Protein AF-A0A183Q4L7-F1 (afdb_monomer_lite)

Secondary structure (DSSP, 8-state):
--PPPHHHHHHHHHHHHTT----HHHHHHHHHHTS-HHHHHHHTT--S--THHHHHHHHHHHHHHHHHHHHHHHHHHHHHHHHHHHHHHHHHHHHHHHHHHHT--------------------PPPP-

Organism: NCBI:txid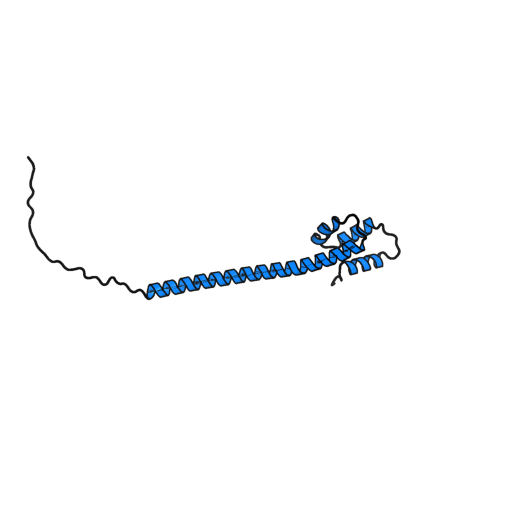31246

Sequence (128 aa):
MQHGSATDMLQRMKEVVGQRTFDDSLFKQLFLSKLPQQVQAVLVSFHNNTLDEPAASADRILETTKSTTEFFSVKEKLQTTQHDITELCHTLTRYLNVRNNRKRPHTSRGSTSRRRSVSRPRETDNPD

Foldseek 3Di:
DPPDALLSVLVVLCVVCDPDDDDQVVSLVVSLVPAPPVLSVVLVVVPPDRSNVSRVSSRVVVVVVVVVVVVVVVVVVVVVVVVVVVVVVVVVVVVVVVVVVVVDPDPPPDDPPPDDDDDDDDDDDDDD

Radius of gyration: 41.47 Å; chains: 1; bounding box: 87×67×97 Å

pLDDT: mean 76.92, std 14.55, range [46.47, 96.75]

Structure (mmCIF, N/CA/C/O backbone):
data_AF-A0A183Q4L7-F1
#
_entry.id   AF-A0A183Q4L7-F1
#
loop_
_atom_site.group_PDB
_atom_site.id
_atom_site.type_symbol
_atom_site.label_atom_id
_atom_site.label_alt_id
_atom_site.label_comp_id
_atom_site.label_asym_id
_atom_site.label_entity_id
_atom_site.label_seq_id
_atom_site.pdbx_PDB_ins_code
_atom_site.Cartn_x
_atom_site.Cartn_y
_atom_site.Cartn_z
_atom_site.occupancy
_atom_site.B_iso_or_equiv
_atom_site.auth_seq_id
_atom_site.auth_comp_id
_atom_site.auth_asym_id
_atom_site.auth_atom_id
_atom_site.pdbx_PDB_model_num
ATOM 1 N N . MET A 1 1 ? -4.363 -15.358 -7.484 1.00 46.47 1 MET A N 1
ATOM 2 C CA . MET A 1 1 ? -3.012 -14.974 -7.939 1.00 46.47 1 MET A CA 1
ATOM 3 C C . MET A 1 1 ? -2.437 -14.010 -6.915 1.00 46.47 1 MET A C 1
ATOM 5 O O . MET A 1 1 ? -2.821 -12.850 -6.911 1.00 46.47 1 MET A O 1
ATOM 9 N N . GLN A 1 2 ? -1.622 -14.502 -5.977 1.00 51.22 2 GLN A N 1
ATOM 10 C CA . GLN A 1 2 ? -0.819 -13.620 -5.127 1.00 51.22 2 GLN A CA 1
ATOM 11 C C . GLN A 1 2 ? 0.187 -12.950 -6.053 1.00 51.22 2 GLN A C 1
ATOM 13 O O . GLN A 1 2 ? 1.081 -13.603 -6.590 1.00 51.22 2 GLN A O 1
ATOM 18 N N . HIS A 1 3 ? -0.001 -11.667 -6.328 1.00 55.06 3 HIS A N 1
ATOM 19 C CA . HIS A 1 3 ? 1.105 -10.906 -6.867 1.00 55.06 3 HIS A CA 1
ATOM 20 C C . HIS A 1 3 ? 2.159 -10.872 -5.755 1.00 55.06 3 HIS A C 1
ATOM 22 O O . HIS A 1 3 ? 1.866 -10.408 -4.653 1.00 55.06 3 HIS A O 1
ATOM 28 N N . GLY A 1 4 ? 3.349 -11.420 -6.039 1.00 76.19 4 GLY A N 1
ATOM 29 C CA . GLY A 1 4 ? 4.577 -11.045 -5.334 1.00 76.19 4 GLY A CA 1
ATOM 30 C C . GLY A 1 4 ? 4.709 -9.520 -5.285 1.00 76.19 4 GLY A C 1
ATOM 31 O O . GLY A 1 4 ? 3.924 -8.813 -5.929 1.00 76.19 4 GLY A O 1
ATOM 32 N N . SER A 1 5 ? 5.634 -9.011 -4.482 1.00 88.19 5 SER A N 1
ATOM 33 C CA . SER A 1 5 ? 5.693 -7.585 -4.158 1.00 88.19 5 SER A CA 1
ATOM 34 C C . SER A 1 5 ? 5.817 -6.704 -5.423 1.00 88.19 5 SER A C 1
ATOM 36 O O . SER A 1 5 ? 6.010 -7.179 -6.545 1.00 88.19 5 SER A O 1
ATOM 38 N N . ALA A 1 6 ? 5.645 -5.396 -5.290 1.00 89.94 6 ALA A N 1
ATOM 39 C CA . ALA A 1 6 ? 5.779 -4.454 -6.391 1.00 89.94 6 ALA A CA 1
ATOM 40 C C . ALA A 1 6 ? 7.138 -4.574 -7.108 1.00 89.94 6 ALA A C 1
ATOM 42 O O . ALA A 1 6 ? 7.184 -4.412 -8.328 1.00 89.94 6 ALA A O 1
ATOM 43 N N . THR A 1 7 ? 8.216 -4.938 -6.406 1.00 91.06 7 THR A N 1
ATOM 44 C CA . THR A 1 7 ? 9.504 -5.277 -7.037 1.00 91.06 7 THR A CA 1
ATOM 45 C C . THR A 1 7 ? 9.444 -6.569 -7.862 1.00 91.06 7 THR A C 1
ATOM 47 O O . THR A 1 7 ? 9.910 -6.573 -9.001 1.00 91.06 7 THR A O 1
ATOM 50 N N . ASP A 1 8 ? 8.774 -7.626 -7.393 1.00 90.69 8 ASP A N 1
ATOM 51 C CA . ASP A 1 8 ? 8.550 -8.849 -8.190 1.00 90.69 8 ASP A CA 1
ATOM 52 C C . ASP A 1 8 ? 7.676 -8.590 -9.426 1.00 90.69 8 ASP A C 1
ATOM 54 O O . ASP A 1 8 ? 7.833 -9.214 -10.481 1.00 90.69 8 ASP A O 1
ATOM 58 N N . MET A 1 9 ? 6.691 -7.698 -9.301 1.00 90.38 9 MET A N 1
ATOM 59 C CA . MET A 1 9 ? 5.866 -7.265 -10.427 1.00 90.38 9 MET A CA 1
ATOM 60 C C . MET A 1 9 ? 6.716 -6.511 -11.448 1.00 90.38 9 MET A C 1
ATOM 62 O O . MET A 1 9 ? 6.643 -6.820 -12.637 1.00 90.38 9 MET A O 1
ATOM 66 N N . LEU A 1 10 ? 7.536 -5.565 -10.987 1.00 89.62 10 LEU A N 1
ATOM 67 C CA . LEU A 1 10 ? 8.452 -4.813 -11.831 1.00 89.62 10 LEU A CA 1
ATOM 68 C C . LEU A 1 10 ? 9.400 -5.749 -12.593 1.00 89.62 10 LEU A C 1
ATOM 70 O O . LEU A 1 10 ? 9.550 -5.617 -13.807 1.00 89.62 10 LEU A O 1
ATOM 74 N N . GLN A 1 11 ? 9.987 -6.724 -11.900 1.00 89.25 11 GLN A N 1
ATOM 75 C CA . GLN A 1 11 ? 10.898 -7.695 -12.497 1.00 89.25 11 GLN A CA 1
ATOM 76 C C . GLN A 1 11 ? 10.217 -8.502 -13.609 1.00 89.25 11 GLN A C 1
ATOM 78 O O . GLN A 1 11 ? 10.725 -8.574 -14.726 1.00 89.25 11 GLN A O 1
ATOM 83 N N . ARG A 1 12 ? 9.007 -9.013 -13.359 1.00 88.56 12 ARG A N 1
ATOM 84 C CA . ARG A 1 12 ? 8.229 -9.732 -14.380 1.00 88.56 12 ARG A CA 1
ATOM 85 C C . ARG A 1 12 ? 7.834 -8.848 -15.557 1.00 88.56 12 ARG A C 1
ATOM 87 O O . ARG A 1 12 ? 7.812 -9.309 -16.694 1.00 88.56 12 ARG A O 1
ATOM 94 N N . MET A 1 13 ? 7.532 -7.573 -15.317 1.00 87.88 13 MET A N 1
ATOM 95 C CA . MET A 1 13 ? 7.260 -6.626 -16.401 1.00 87.88 13 MET A CA 1
ATOM 96 C C . MET A 1 13 ? 8.499 -6.417 -17.282 1.00 87.88 13 MET A C 1
ATOM 98 O O . MET A 1 13 ? 8.355 -6.375 -18.503 1.00 87.88 13 MET A O 1
ATOM 102 N N . LYS A 1 14 ? 9.702 -6.353 -16.690 1.00 87.12 14 LYS A N 1
ATOM 103 C CA . LYS A 1 14 ? 10.972 -6.285 -17.435 1.00 87.12 14 LYS A CA 1
ATOM 104 C C . LYS A 1 14 ? 11.206 -7.563 -18.253 1.00 87.12 14 LYS A C 1
ATOM 106 O O . LYS A 1 14 ? 11.587 -7.478 -19.415 1.00 87.12 14 LYS A O 1
ATOM 111 N N . GLU A 1 15 ? 10.907 -8.736 -17.697 1.00 88.19 15 GLU A N 1
ATOM 112 C CA . GLU A 1 15 ? 11.026 -10.025 -18.399 1.00 88.19 15 GLU A CA 1
ATOM 113 C C . GLU A 1 15 ? 10.082 -10.142 -19.605 1.00 88.19 15 GLU A C 1
ATOM 115 O O . GLU A 1 15 ? 10.500 -10.589 -20.671 1.00 88.19 15 GLU A O 1
ATOM 120 N N . VAL A 1 16 ? 8.825 -9.705 -19.464 1.00 86.06 16 VAL A N 1
ATOM 121 C CA . VAL A 1 16 ? 7.825 -9.729 -20.552 1.00 86.06 16 VAL A CA 1
ATOM 122 C C . VAL A 1 16 ? 8.215 -8.792 -21.693 1.00 86.06 16 VAL A C 1
ATOM 124 O O . VAL A 1 16 ? 8.004 -9.100 -22.865 1.00 86.06 16 VAL A O 1
ATOM 127 N N . VAL A 1 17 ? 8.781 -7.639 -21.348 1.00 83.56 17 VAL A N 1
ATOM 128 C CA . VAL A 1 17 ? 9.313 -6.674 -22.312 1.00 83.56 17 VAL A CA 1
ATOM 129 C C . VAL A 1 17 ? 10.581 -7.204 -23.004 1.00 83.56 17 VAL A C 1
ATOM 131 O O . VAL A 1 17 ? 10.793 -6.946 -24.195 1.00 83.56 17 VAL A O 1
ATOM 134 N N . GLY A 1 18 ? 11.391 -7.992 -22.295 1.00 77.00 18 GLY A N 1
ATOM 135 C CA . GLY A 1 18 ? 12.639 -8.564 -22.794 1.00 77.00 18 GLY A CA 1
ATOM 136 C C . GLY A 1 18 ? 13.709 -7.497 -23.056 1.00 77.00 18 GLY A C 1
ATOM 137 O O . GLY A 1 18 ? 13.737 -6.454 -22.415 1.00 77.00 18 GLY A O 1
ATOM 138 N N . GLN A 1 19 ? 14.591 -7.735 -24.035 1.00 68.38 19 GLN A N 1
ATOM 139 C CA . GLN A 1 19 ? 15.638 -6.778 -24.447 1.00 68.38 19 GLN A CA 1
ATOM 140 C C . GLN A 1 19 ? 15.113 -5.588 -25.274 1.00 68.38 19 GLN A C 1
ATOM 142 O O . GLN A 1 19 ? 15.905 -4.801 -25.793 1.00 68.38 19 GLN A O 1
ATOM 147 N N . ARG A 1 20 ? 13.793 -5.451 -25.460 1.00 75.25 20 ARG A N 1
ATOM 148 C CA . ARG A 1 20 ? 13.243 -4.312 -26.200 1.00 75.25 20 ARG A CA 1
ATOM 149 C C . ARG A 1 20 ? 13.482 -3.048 -25.386 1.00 75.25 20 ARG A C 1
ATOM 151 O O . ARG A 1 20 ? 13.040 -2.954 -24.246 1.00 75.25 20 ARG A O 1
ATOM 158 N N . THR A 1 21 ? 14.152 -2.073 -25.989 1.00 68.31 21 THR A N 1
ATOM 159 C CA . THR A 1 21 ? 14.331 -0.741 -25.413 1.00 68.31 21 THR A CA 1
ATOM 160 C C . THR A 1 21 ? 12.972 -0.044 -25.370 1.00 68.31 21 THR A C 1
ATOM 162 O O . THR A 1 21 ? 12.544 0.563 -26.353 1.00 68.31 21 THR A O 1
ATOM 165 N N . PHE A 1 22 ? 12.250 -0.191 -24.263 1.00 73.56 22 PHE A N 1
ATOM 166 C CA . PHE A 1 22 ? 11.125 0.684 -23.960 1.00 73.56 22 PHE A CA 1
ATOM 167 C C . PHE A 1 22 ? 11.661 1.994 -23.407 1.00 73.56 22 PHE A C 1
ATOM 169 O O . PHE A 1 22 ? 12.673 2.014 -22.714 1.00 73.56 22 PHE A O 1
ATOM 176 N N . ASP A 1 23 ? 10.964 3.079 -23.719 1.00 84.19 23 ASP A N 1
ATOM 177 C CA . ASP A 1 23 ? 11.212 4.346 -23.055 1.00 84.19 23 ASP A CA 1
ATOM 178 C C . ASP A 1 23 ? 10.914 4.207 -21.553 1.00 84.19 23 ASP A C 1
ATOM 180 O O . ASP A 1 23 ? 9.834 3.745 -21.163 1.00 84.19 23 ASP A O 1
ATOM 184 N N . ASP A 1 24 ? 11.872 4.601 -20.714 1.00 81.06 24 ASP A N 1
ATOM 185 C CA . ASP A 1 24 ? 11.786 4.471 -19.257 1.00 81.06 24 ASP A CA 1
ATOM 186 C C . ASP A 1 24 ? 10.569 5.214 -18.699 1.00 81.06 24 ASP A C 1
ATOM 188 O O . ASP A 1 24 ? 9.944 4.761 -17.737 1.00 81.06 24 ASP A O 1
ATOM 192 N N . SER A 1 25 ? 10.180 6.332 -19.325 1.00 84.25 25 SER A N 1
ATOM 193 C CA . SER A 1 25 ? 9.018 7.114 -18.901 1.00 84.25 25 SER A CA 1
ATOM 194 C C . SER A 1 25 ? 7.705 6.362 -19.148 1.00 84.25 25 SER A C 1
ATOM 196 O O . SER A 1 25 ? 6.857 6.271 -18.253 1.00 84.25 25 SER A O 1
ATOM 198 N N . LEU A 1 26 ? 7.571 5.720 -20.315 1.00 85.31 26 LEU A N 1
ATOM 199 C CA . LEU A 1 26 ? 6.431 4.864 -20.642 1.00 85.31 26 LEU A CA 1
ATOM 200 C C . LEU A 1 26 ? 6.385 3.628 -19.747 1.00 85.31 26 LEU A C 1
ATOM 202 O O . LEU A 1 26 ? 5.313 3.254 -19.268 1.00 85.31 26 LEU A O 1
ATOM 206 N N . PHE A 1 27 ? 7.535 3.006 -19.488 1.00 86.81 27 PHE A N 1
ATOM 207 C CA . PHE A 1 27 ? 7.608 1.829 -18.629 1.00 86.81 27 PHE A CA 1
ATOM 208 C C . PHE A 1 27 ? 7.261 2.174 -17.174 1.00 86.81 27 PHE A C 1
ATOM 210 O O . PHE A 1 27 ? 6.496 1.450 -16.532 1.00 86.81 27 PHE A O 1
ATOM 217 N N . LYS A 1 28 ? 7.711 3.334 -16.678 1.00 86.25 28 LYS A N 1
ATOM 218 C CA . LYS A 1 28 ? 7.340 3.871 -15.360 1.00 86.25 28 LYS A CA 1
ATOM 219 C C . LYS A 1 28 ? 5.841 4.135 -15.280 1.00 86.25 28 LYS A C 1
ATOM 221 O O . LYS A 1 28 ? 5.202 3.726 -14.313 1.00 86.25 28 LYS A O 1
ATOM 226 N N . GLN A 1 29 ? 5.255 4.754 -16.303 1.00 87.75 29 GLN A N 1
ATOM 227 C CA . GLN A 1 29 ? 3.812 4.988 -16.359 1.00 87.75 29 GLN A CA 1
ATOM 228 C C . GLN A 1 29 ? 3.021 3.672 -16.365 1.00 87.75 29 GLN A C 1
ATOM 230 O O . GLN A 1 29 ? 2.031 3.539 -15.643 1.00 87.75 29 GLN A O 1
ATOM 235 N N . LEU A 1 30 ? 3.473 2.680 -17.138 1.00 88.69 30 LEU A N 1
ATOM 236 C CA . LEU A 1 30 ? 2.859 1.357 -17.190 1.00 88.69 30 LEU A CA 1
ATOM 237 C C . LEU A 1 30 ? 2.914 0.676 -15.817 1.00 88.69 30 LEU A C 1
ATOM 239 O O . LEU A 1 30 ? 1.894 0.173 -15.355 1.00 88.69 30 LEU A O 1
ATOM 243 N N . PHE A 1 31 ? 4.067 0.698 -15.148 1.00 89.94 31 PHE A N 1
ATOM 244 C CA . PHE A 1 31 ? 4.232 0.148 -13.803 1.00 89.94 31 PHE A CA 1
ATOM 245 C C . PHE A 1 31 ? 3.285 0.813 -12.798 1.00 89.94 31 PHE A C 1
ATOM 247 O O . PHE A 1 31 ? 2.513 0.128 -12.127 1.00 89.94 31 PHE A O 1
ATOM 254 N N . LEU A 1 32 ? 3.255 2.149 -12.765 1.00 89.75 32 LEU A N 1
ATOM 255 C CA . LEU A 1 32 ? 2.371 2.911 -11.881 1.00 89.75 32 LEU A CA 1
ATOM 256 C C . LEU A 1 32 ? 0.885 2.613 -12.133 1.00 89.75 32 LEU A C 1
ATOM 258 O O . LEU A 1 32 ? 0.112 2.561 -11.181 1.00 89.75 32 LEU A O 1
ATOM 262 N N . SER A 1 33 ? 0.489 2.353 -13.385 1.00 90.00 33 SER A N 1
ATOM 263 C CA . SER A 1 33 ? -0.893 1.987 -13.738 1.00 90.00 33 SER A CA 1
ATOM 264 C C . SER A 1 33 ? -1.343 0.620 -13.204 1.00 90.00 33 SER A C 1
ATOM 266 O O . SER A 1 33 ? -2.540 0.338 -13.171 1.00 90.00 33 SER A O 1
ATOM 268 N N . LYS A 1 34 ? -0.404 -0.254 -12.813 1.00 89.81 34 LYS A N 1
ATOM 269 C CA . LYS A 1 34 ? -0.699 -1.579 -12.242 1.00 89.81 34 LYS A CA 1
ATOM 270 C C . LYS A 1 34 ? -0.797 -1.568 -10.717 1.00 89.81 34 LYS A C 1
ATOM 272 O O . LYS A 1 34 ? -1.181 -2.582 -10.137 1.00 89.81 34 LYS A O 1
ATOM 277 N N . LEU A 1 35 ? -0.469 -0.448 -10.074 1.00 90.19 35 LEU A N 1
ATOM 278 C CA . LEU A 1 35 ? -0.532 -0.299 -8.625 1.00 90.19 35 LEU A CA 1
ATOM 279 C C . LEU A 1 35 ? -1.898 0.241 -8.170 1.00 90.19 35 LEU A C 1
ATOM 281 O O . LEU A 1 35 ? -2.581 0.929 -8.930 1.00 90.19 35 LEU A O 1
ATOM 285 N N . PRO A 1 36 ? -2.307 -0.021 -6.914 1.00 90.00 36 PRO A N 1
ATOM 286 C CA . PRO A 1 36 ? -3.497 0.598 -6.339 1.00 90.00 36 PRO A CA 1
ATOM 287 C C . PRO A 1 36 ? -3.407 2.130 -6.345 1.00 90.00 36 PRO A C 1
ATOM 289 O O . PRO A 1 36 ? -2.345 2.696 -6.082 1.00 90.00 36 PRO A O 1
ATOM 292 N N . GLN A 1 37 ? -4.545 2.799 -6.547 1.00 88.62 37 GLN A N 1
ATOM 293 C CA . GLN A 1 37 ? -4.629 4.256 -6.721 1.00 88.62 37 GLN A CA 1
ATOM 294 C C . GLN A 1 37 ? -3.962 5.054 -5.587 1.00 88.62 37 GLN A C 1
ATOM 296 O O . GLN A 1 37 ? -3.281 6.045 -5.835 1.00 88.62 37 GLN A O 1
ATOM 301 N N . GLN A 1 38 ? -4.104 4.594 -4.342 1.00 87.12 38 GLN A N 1
ATOM 302 C CA . GLN A 1 38 ? -3.478 5.215 -3.170 1.00 87.12 38 GLN A CA 1
ATOM 303 C C . GLN A 1 38 ? -1.942 5.162 -3.201 1.00 87.12 38 GLN A C 1
ATOM 305 O O . GLN A 1 38 ? -1.283 6.116 -2.804 1.00 87.12 38 GLN A O 1
ATOM 310 N N . VAL A 1 39 ? -1.367 4.072 -3.716 1.00 90.44 39 VAL A N 1
ATOM 311 C CA . VAL A 1 39 ? 0.085 3.919 -3.871 1.00 90.44 39 VAL A CA 1
ATOM 312 C C . VAL A 1 39 ? 0.560 4.759 -5.051 1.00 90.44 39 VAL A C 1
ATOM 314 O O . VAL A 1 39 ? 1.537 5.492 -4.936 1.00 90.44 39 VAL A O 1
ATOM 317 N N . GLN A 1 40 ? -0.177 4.721 -6.164 1.00 91.06 40 GLN A N 1
ATOM 318 C CA . GLN A 1 40 ? 0.111 5.522 -7.350 1.00 91.06 40 GLN A CA 1
ATOM 319 C C . GLN A 1 40 ? 0.172 7.021 -7.027 1.00 91.06 40 GLN A C 1
ATOM 321 O O . GLN A 1 40 ? 1.134 7.679 -7.408 1.00 91.06 40 GLN A O 1
ATOM 326 N N . ALA A 1 41 ? -0.809 7.553 -6.291 1.00 88.44 41 ALA A N 1
ATOM 327 C CA . ALA A 1 41 ? -0.868 8.971 -5.937 1.00 88.44 41 ALA A CA 1
ATOM 328 C C . ALA A 1 41 ? 0.379 9.445 -5.172 1.00 88.44 41 ALA A C 1
ATOM 330 O O . ALA A 1 41 ? 0.890 10.532 -5.434 1.00 88.44 41 ALA A O 1
ATOM 331 N N . VAL A 1 42 ? 0.900 8.611 -4.269 1.00 89.25 42 VAL A N 1
ATOM 332 C CA . VAL A 1 42 ? 2.137 8.902 -3.533 1.00 89.25 42 VAL A CA 1
ATOM 333 C C . VAL A 1 42 ? 3.346 8.804 -4.463 1.00 89.25 42 VAL A C 1
ATOM 335 O O . VAL A 1 42 ? 4.197 9.691 -4.468 1.00 89.25 42 VAL A O 1
ATOM 338 N N . LEU A 1 43 ? 3.412 7.763 -5.297 1.00 89.44 43 LEU A N 1
ATOM 339 C CA . LEU A 1 43 ? 4.571 7.501 -6.153 1.00 89.44 43 LEU A CA 1
ATOM 340 C C . LEU A 1 43 ? 4.722 8.466 -7.337 1.00 89.44 43 LEU A C 1
ATOM 342 O O . LEU A 1 43 ? 5.840 8.692 -7.791 1.00 89.44 43 LEU A O 1
ATOM 346 N N . VAL A 1 44 ? 3.637 9.078 -7.820 1.00 86.56 44 VAL A N 1
ATOM 347 C CA . VAL A 1 44 ? 3.672 10.084 -8.904 1.00 86.56 44 VAL A CA 1
ATOM 348 C C . VAL A 1 44 ? 4.512 11.314 -8.525 1.00 86.56 44 VAL A C 1
ATOM 350 O O . VAL A 1 44 ? 5.080 11.964 -9.401 1.00 86.56 44 VAL A O 1
ATOM 353 N N . SER A 1 45 ? 4.660 11.607 -7.229 1.00 83.94 45 SER A N 1
ATOM 354 C CA . SER A 1 45 ? 5.499 12.713 -6.744 1.00 83.94 45 SER A CA 1
ATOM 355 C C . SER A 1 45 ? 7.009 12.479 -6.919 1.00 83.94 45 SER A C 1
ATOM 357 O O . SER A 1 45 ? 7.787 13.434 -6.920 1.00 83.94 45 SER A O 1
ATOM 359 N N . PHE A 1 46 ? 7.442 11.235 -7.135 1.00 79.00 46 PHE A N 1
ATOM 360 C CA . PHE A 1 46 ? 8.853 10.881 -7.281 1.00 79.00 46 PHE A CA 1
ATOM 361 C C . PHE A 1 46 ? 9.330 11.101 -8.725 1.00 79.00 46 PHE A C 1
ATOM 363 O O . PHE A 1 46 ? 9.363 10.185 -9.556 1.00 79.00 46 PHE A O 1
ATOM 370 N N . HIS A 1 47 ? 9.684 12.349 -9.039 1.00 67.25 47 HIS A N 1
ATOM 371 C CA . HIS A 1 47 ? 10.032 12.786 -10.396 1.00 67.25 47 HIS A CA 1
ATOM 372 C C . HIS A 1 47 ? 11.422 12.320 -10.876 1.00 67.25 47 HIS A C 1
ATOM 374 O O . HIS A 1 47 ? 11.572 12.029 -12.058 1.00 67.25 47 HIS A O 1
ATOM 380 N N . ASN A 1 48 ? 12.406 12.159 -9.981 1.00 74.88 48 ASN A N 1
ATOM 381 C CA . ASN A 1 48 ? 13.8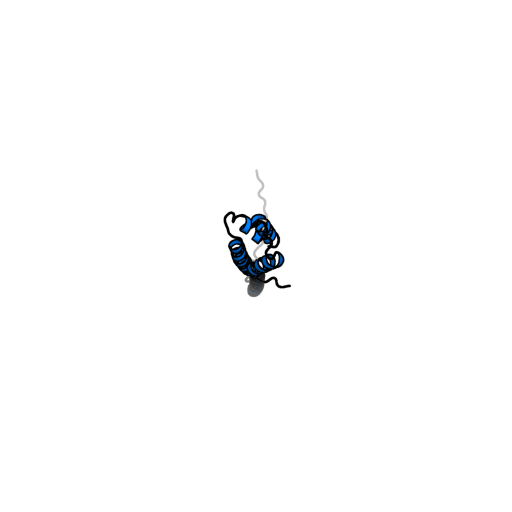25 11.968 -10.346 1.00 74.88 48 ASN A CA 1
ATOM 382 C C . ASN A 1 48 ? 14.364 10.547 -10.121 1.00 74.88 48 ASN A C 1
ATOM 384 O O . ASN A 1 48 ? 15.570 10.317 -10.156 1.00 74.88 48 ASN A O 1
ATOM 388 N N . ASN A 1 49 ? 13.472 9.601 -9.860 1.00 73.62 49 ASN A N 1
ATOM 389 C CA . ASN A 1 49 ? 13.860 8.304 -9.333 1.00 73.62 49 ASN A CA 1
ATOM 390 C C . ASN A 1 49 ? 13.967 7.263 -10.446 1.00 73.62 49 ASN A C 1
ATOM 392 O O . ASN A 1 49 ? 13.089 7.202 -11.320 1.00 73.62 49 ASN A O 1
ATOM 396 N N . THR A 1 50 ? 14.998 6.417 -10.371 1.00 80.69 50 THR A N 1
ATOM 397 C CA . THR A 1 50 ? 15.120 5.214 -11.206 1.00 80.69 50 THR A CA 1
ATOM 398 C C . THR A 1 50 ? 13.971 4.263 -10.896 1.00 80.69 50 THR A C 1
ATOM 400 O O . THR A 1 50 ? 13.446 4.267 -9.790 1.00 80.69 50 THR A O 1
ATOM 403 N N . LEU A 1 51 ? 13.550 3.445 -11.860 1.00 82.25 51 LEU A N 1
ATOM 404 C CA . LEU A 1 51 ? 12.323 2.641 -11.759 1.00 82.25 51 LEU A CA 1
ATOM 405 C C . LEU A 1 51 ? 12.274 1.669 -10.565 1.00 82.25 51 LEU A C 1
ATOM 407 O O . LEU A 1 51 ? 11.190 1.322 -10.098 1.00 82.25 51 LEU A O 1
ATOM 411 N N . ASP A 1 52 ? 13.437 1.270 -10.057 1.00 85.88 52 ASP A N 1
ATOM 412 C CA . ASP A 1 52 ? 13.566 0.355 -8.924 1.00 85.88 52 ASP A CA 1
ATOM 413 C C . ASP A 1 52 ? 13.207 1.028 -7.584 1.00 85.88 52 ASP A C 1
ATOM 415 O O . ASP A 1 52 ? 12.674 0.383 -6.679 1.00 85.88 52 ASP A O 1
ATOM 419 N N . GLU A 1 53 ? 13.411 2.342 -7.455 1.00 87.44 53 GLU A N 1
ATOM 420 C CA . GLU A 1 53 ? 13.136 3.081 -6.219 1.00 87.44 53 GLU A CA 1
ATOM 421 C C . GLU A 1 53 ? 11.623 3.281 -5.958 1.00 87.44 53 GLU A C 1
ATOM 423 O O . GLU A 1 53 ? 11.178 3.015 -4.834 1.00 87.44 53 GLU A O 1
ATOM 428 N N . PRO A 1 54 ? 10.777 3.655 -6.946 1.00 86.06 54 PRO A N 1
ATOM 429 C CA . PRO A 1 54 ? 9.325 3.612 -6.812 1.00 86.06 54 PRO A CA 1
ATOM 430 C C . PRO A 1 54 ? 8.789 2.212 -6.515 1.00 86.06 54 PRO A C 1
ATOM 432 O O . PRO A 1 54 ? 7.800 2.105 -5.798 1.00 86.06 54 PRO A O 1
ATOM 435 N N . ALA A 1 55 ? 9.418 1.143 -7.016 1.00 89.69 55 ALA A N 1
ATOM 436 C CA . ALA A 1 55 ? 8.985 -0.223 -6.726 1.00 89.69 55 ALA A CA 1
ATOM 437 C C . ALA A 1 55 ? 9.276 -0.630 -5.276 1.00 89.69 55 ALA A C 1
ATOM 439 O O . ALA A 1 55 ? 8.377 -1.110 -4.587 1.00 89.69 55 ALA A O 1
ATOM 440 N N . ALA A 1 56 ? 10.477 -0.343 -4.768 1.00 91.06 56 ALA A N 1
ATOM 441 C CA . ALA A 1 56 ? 10.788 -0.539 -3.352 1.00 91.06 56 ALA A CA 1
ATOM 442 C C . ALA A 1 56 ? 9.895 0.333 -2.446 1.00 91.06 56 ALA A C 1
ATOM 444 O O . ALA A 1 56 ? 9.433 -0.103 -1.392 1.00 91.06 56 ALA A O 1
ATOM 445 N N . SER A 1 57 ? 9.598 1.563 -2.869 1.00 89.06 57 SER A N 1
ATOM 446 C CA . SER A 1 57 ? 8.695 2.462 -2.141 1.00 89.06 57 SER A CA 1
ATOM 447 C C . SER A 1 57 ? 7.250 1.958 -2.149 1.00 89.06 57 SER A C 1
ATOM 449 O O . SER A 1 57 ? 6.580 2.018 -1.118 1.00 89.06 57 SER A O 1
ATOM 451 N N . ALA A 1 58 ? 6.780 1.407 -3.272 1.00 90.94 58 ALA A N 1
ATOM 452 C CA . ALA A 1 58 ? 5.474 0.765 -3.374 1.00 90.94 58 ALA A CA 1
ATOM 453 C C . ALA A 1 58 ? 5.337 -0.373 -2.358 1.00 90.94 58 ALA A C 1
ATOM 455 O O . ALA A 1 58 ? 4.314 -0.454 -1.684 1.00 90.94 58 ALA A O 1
ATOM 456 N N . ASP A 1 59 ? 6.374 -1.199 -2.199 1.00 91.88 59 ASP A N 1
ATOM 457 C CA . ASP A 1 59 ? 6.387 -2.296 -1.227 1.00 91.88 59 ASP A CA 1
ATOM 458 C C . ASP A 1 59 ? 6.220 -1.803 0.206 1.00 91.88 59 ASP A C 1
ATOM 460 O O . ASP A 1 59 ? 5.343 -2.282 0.927 1.00 91.88 59 ASP A O 1
ATOM 464 N N . ARG A 1 60 ? 6.978 -0.772 0.590 1.00 89.94 60 ARG A N 1
ATOM 465 C CA . ARG A 1 60 ? 6.893 -0.168 1.929 1.00 89.94 60 ARG A CA 1
ATOM 466 C C . ARG A 1 60 ? 5.525 0.465 2.190 1.00 89.94 60 ARG A C 1
ATOM 468 O O . ARG A 1 60 ? 4.980 0.342 3.288 1.00 89.94 60 ARG A O 1
ATOM 475 N N . ILE A 1 61 ? 4.938 1.127 1.191 1.00 89.75 61 ILE A N 1
ATOM 476 C CA . ILE A 1 61 ? 3.591 1.708 1.305 1.00 89.75 61 ILE A CA 1
ATOM 477 C C . ILE A 1 61 ? 2.548 0.595 1.431 1.00 89.75 61 ILE A C 1
ATOM 479 O O . ILE A 1 61 ? 1.689 0.654 2.310 1.00 89.75 61 ILE A O 1
ATOM 483 N N . LEU A 1 62 ? 2.624 -0.437 0.589 1.00 87.50 62 LEU A N 1
ATOM 484 C CA . LEU A 1 62 ? 1.702 -1.570 0.623 1.00 87.50 62 LEU A CA 1
ATOM 485 C C . LEU A 1 62 ? 1.768 -2.301 1.965 1.00 87.50 62 LEU A C 1
ATOM 487 O O . LEU A 1 62 ? 0.724 -2.623 2.527 1.00 87.50 62 LEU A O 1
ATOM 491 N N . GLU A 1 63 ? 2.959 -2.500 2.520 1.00 86.31 63 GLU A N 1
ATOM 492 C CA . GLU A 1 63 ? 3.150 -3.037 3.869 1.00 86.31 63 GLU A CA 1
ATOM 493 C C . GLU A 1 63 ? 2.493 -2.147 4.936 1.00 86.31 63 GLU A C 1
ATOM 495 O O . GLU A 1 63 ? 1.696 -2.627 5.740 1.00 86.31 63 GLU A O 1
ATOM 500 N N . THR A 1 64 ? 2.713 -0.831 4.876 1.00 80.75 64 THR A N 1
ATOM 501 C CA . THR A 1 64 ? 2.121 0.131 5.823 1.00 80.75 64 THR A CA 1
ATOM 502 C C . THR A 1 64 ? 0.587 0.146 5.749 1.00 80.75 64 THR A C 1
ATOM 504 O O . THR A 1 64 ? -0.099 0.210 6.774 1.00 80.75 64 THR A O 1
ATOM 507 N N . THR A 1 65 ? 0.014 0.057 4.544 1.00 75.06 65 THR A N 1
ATOM 508 C CA . THR A 1 65 ? -1.448 0.045 4.347 1.00 75.06 65 THR A CA 1
ATOM 509 C C . THR A 1 65 ? -2.113 -1.243 4.833 1.00 75.06 65 THR A C 1
ATOM 511 O O . THR A 1 65 ? -3.243 -1.181 5.326 1.00 75.06 65 THR A O 1
ATOM 514 N N . LYS A 1 66 ? -1.422 -2.391 4.771 1.00 72.44 66 LYS A N 1
ATOM 515 C CA . LYS A 1 66 ? -1.907 -3.647 5.369 1.00 72.44 66 LYS A CA 1
ATOM 516 C C . LYS A 1 66 ? -2.081 -3.477 6.878 1.00 72.44 66 LYS A C 1
ATOM 518 O O . LYS A 1 66 ? -3.191 -3.643 7.378 1.00 72.44 66 LYS A O 1
ATOM 523 N N . SER A 1 67 ? -1.042 -3.000 7.561 1.00 63.66 67 SER A N 1
ATOM 524 C CA . SER A 1 67 ? -1.077 -2.739 9.006 1.00 63.66 67 SER A CA 1
ATOM 525 C C . SER A 1 67 ? -2.111 -1.679 9.388 1.00 63.66 67 SER A C 1
ATOM 527 O O . SER A 1 67 ? -2.758 -1.774 10.425 1.00 63.66 67 SER A O 1
ATOM 529 N N . THR A 1 68 ? -2.310 -0.673 8.537 1.00 62.62 68 THR A N 1
ATOM 530 C CA . THR A 1 68 ? -3.308 0.378 8.768 1.00 62.62 68 THR A CA 1
ATOM 531 C C . THR A 1 68 ? -4.736 -0.167 8.671 1.00 62.62 68 THR A C 1
ATOM 533 O O . THR A 1 68 ? -5.576 0.172 9.499 1.00 62.62 68 THR A O 1
ATOM 536 N N . THR A 1 69 ? -5.018 -1.048 7.709 1.00 62.16 69 THR A N 1
ATOM 537 C CA . THR A 1 69 ? -6.337 -1.691 7.566 1.00 62.16 69 THR A CA 1
ATOM 538 C C . THR A 1 69 ? -6.648 -2.584 8.768 1.00 62.16 69 THR A C 1
ATOM 540 O O . THR A 1 69 ? -7.742 -2.512 9.329 1.00 62.16 69 THR A O 1
ATOM 543 N N . GLU A 1 70 ? -5.668 -3.366 9.221 1.00 61.44 70 GLU A N 1
ATOM 544 C CA . GLU A 1 70 ? -5.788 -4.157 10.450 1.00 61.44 70 GLU A CA 1
ATOM 545 C C . GLU A 1 70 ? -5.995 -3.260 11.676 1.00 61.44 70 GLU A C 1
ATOM 547 O O . GLU A 1 70 ? -6.875 -3.518 12.494 1.00 61.44 70 GLU A O 1
ATOM 552 N N . PHE A 1 71 ? -5.264 -2.149 11.772 1.00 55.34 71 PHE A N 1
ATOM 553 C CA . PHE A 1 71 ? -5.423 -1.169 12.843 1.00 55.34 71 PHE A CA 1
ATOM 554 C C . PHE A 1 71 ? -6.820 -0.524 12.860 1.00 55.34 71 PHE A C 1
ATOM 556 O O . PHE A 1 71 ? -7.417 -0.383 13.929 1.00 55.34 71 PHE A O 1
ATOM 563 N N . PHE A 1 72 ? -7.380 -0.168 11.699 1.00 59.75 72 PHE A N 1
ATOM 564 C CA . PHE A 1 72 ? -8.748 0.352 11.602 1.00 59.75 72 PHE A CA 1
ATOM 565 C C . PHE A 1 72 ? -9.790 -0.691 12.021 1.00 59.75 72 PHE A C 1
ATOM 567 O O . PHE A 1 72 ? -10.709 -0.353 12.766 1.00 59.75 72 PHE A O 1
ATOM 574 N N . SER A 1 73 ? -9.605 -1.955 11.635 1.00 63.06 73 SER A N 1
ATOM 575 C CA . SER A 1 73 ? -10.476 -3.054 12.066 1.00 63.06 73 SER A CA 1
ATOM 576 C C . SER A 1 73 ? -10.406 -3.288 13.583 1.00 63.06 73 SER A C 1
ATOM 578 O O . SER A 1 73 ? -11.432 -3.444 14.248 1.00 63.06 73 SER A O 1
ATOM 580 N N . VAL A 1 74 ? -9.207 -3.224 14.174 1.00 63.75 74 VAL A N 1
ATOM 581 C CA . VAL A 1 74 ? -9.020 -3.306 15.632 1.00 63.75 74 VAL A CA 1
ATOM 582 C C . VAL A 1 74 ? -9.694 -2.129 16.337 1.00 63.75 74 VAL A C 1
ATOM 584 O O . VAL A 1 74 ? -10.368 -2.328 17.348 1.00 63.75 74 VAL A O 1
ATOM 587 N N . LYS A 1 75 ? -9.566 -0.910 15.804 1.00 66.38 75 LYS A N 1
ATOM 588 C CA . LYS A 1 75 ? -10.218 0.283 16.355 1.00 66.38 75 LYS A CA 1
ATOM 589 C C . LYS A 1 75 ? -11.743 0.157 16.342 1.00 66.38 75 LYS A C 1
ATOM 591 O O . LYS A 1 75 ? -12.376 0.489 17.339 1.00 66.38 75 LYS A O 1
ATOM 596 N N . GLU A 1 76 ? -12.328 -0.338 15.256 1.00 66.06 76 GLU A N 1
ATOM 597 C CA . GLU A 1 76 ? -13.775 -0.557 15.142 1.00 66.06 76 GLU A CA 1
ATOM 598 C C . GLU A 1 76 ? -14.274 -1.597 16.159 1.00 66.06 76 GLU A C 1
ATOM 600 O O . GLU A 1 76 ? -15.260 -1.371 16.867 1.00 66.06 76 GLU A O 1
ATOM 605 N N . LYS A 1 77 ? -13.533 -2.699 16.320 1.00 70.19 77 LYS A N 1
ATOM 606 C CA . LYS A 1 77 ? -13.829 -3.725 17.329 1.00 70.19 77 LYS A CA 1
ATOM 607 C C . LYS A 1 77 ? -13.708 -3.193 18.762 1.00 70.19 77 LYS A C 1
ATOM 609 O O . LYS A 1 77 ? -14.499 -3.546 19.637 1.00 70.19 77 LYS A O 1
ATOM 614 N N . LEU A 1 78 ? -12.726 -2.331 19.026 1.00 72.88 78 LEU A N 1
ATOM 615 C CA . LEU A 1 78 ? -12.576 -1.673 20.326 1.00 72.88 78 LEU A CA 1
ATOM 616 C C . LEU A 1 78 ? -13.723 -0.693 20.603 1.00 72.88 78 LEU A C 1
ATOM 618 O O . LEU A 1 78 ? -14.193 -0.634 21.735 1.00 72.88 78 LEU A O 1
ATOM 622 N N . GLN A 1 79 ? -14.212 0.027 19.589 1.00 71.62 79 GLN A N 1
ATOM 623 C CA . GLN A 1 79 ? -15.356 0.936 19.729 1.00 71.62 79 GLN A CA 1
ATOM 624 C C . GLN A 1 79 ? -16.657 0.196 20.058 1.00 71.62 79 GLN A C 1
ATOM 626 O O . GLN A 1 79 ? -17.395 0.635 20.938 1.00 71.62 79 GLN A O 1
ATOM 631 N N . THR A 1 80 ? -16.914 -0.945 19.415 1.00 69.88 80 THR A N 1
ATOM 632 C CA . THR A 1 80 ? -18.061 -1.810 19.753 1.00 69.88 80 THR A CA 1
ATOM 633 C C . THR A 1 80 ? -17.935 -2.370 21.168 1.00 69.88 80 THR A C 1
ATOM 635 O O . THR A 1 80 ? -18.852 -2.225 21.968 1.00 69.88 80 THR A O 1
ATOM 638 N N . THR A 1 81 ? -16.753 -2.871 21.540 1.00 80.00 81 THR A N 1
ATOM 639 C CA . THR A 1 81 ? -16.501 -3.361 22.908 1.00 80.00 81 THR A CA 1
ATOM 640 C C . THR A 1 81 ? -16.687 -2.255 23.959 1.00 80.00 81 THR A C 1
ATOM 642 O O . THR A 1 81 ? -17.227 -2.493 25.037 1.00 80.00 81 THR A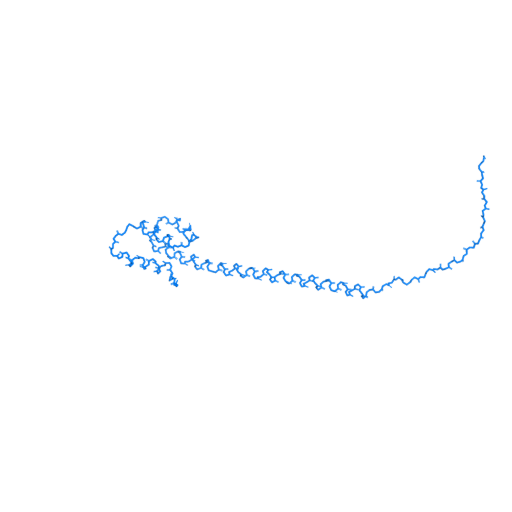 O 1
ATOM 645 N N . GLN A 1 82 ? -16.262 -1.023 23.659 1.00 85.88 82 GLN A N 1
ATOM 646 C CA . GLN A 1 82 ? -16.452 0.128 24.540 1.00 85.88 82 GLN A CA 1
ATOM 647 C C . GLN A 1 82 ? -17.938 0.472 24.708 1.00 85.88 82 GLN A C 1
ATOM 649 O O . GLN A 1 82 ? -18.368 0.726 25.834 1.00 85.88 82 GLN A O 1
ATOM 654 N N . HIS A 1 83 ? -18.717 0.452 23.624 1.00 91.69 83 HIS A N 1
ATOM 655 C CA . HIS A 1 83 ? -20.164 0.655 23.678 1.00 91.69 83 HIS A CA 1
ATOM 656 C C . HIS A 1 83 ? -20.836 -0.389 24.585 1.00 91.69 83 HIS A C 1
ATOM 658 O O . HIS A 1 83 ? -21.553 -0.020 25.518 1.00 91.69 83 HIS A O 1
ATOM 664 N N . ASP A 1 84 ? -20.516 -1.669 24.403 1.00 91.06 84 ASP A N 1
ATOM 665 C CA . ASP A 1 84 ? -21.086 -2.766 25.194 1.00 91.06 84 ASP A CA 1
ATOM 666 C C . ASP A 1 84 ? -20.769 -2.620 26.692 1.00 91.06 84 ASP A C 1
ATOM 668 O O . ASP A 1 84 ? -21.639 -2.787 27.551 1.00 91.06 84 ASP A O 1
ATOM 672 N N . ILE A 1 85 ? -19.531 -2.231 27.027 1.00 93.62 85 ILE A N 1
ATOM 673 C CA . ILE A 1 85 ? -19.126 -1.952 28.413 1.00 93.62 85 ILE A CA 1
ATOM 674 C C . ILE A 1 85 ? -19.930 -0.780 28.987 1.00 93.62 85 ILE A C 1
ATOM 676 O O . ILE A 1 85 ? -20.396 -0.854 30.128 1.00 93.62 85 ILE A O 1
ATOM 680 N N . THR A 1 86 ? -20.112 0.304 28.226 1.00 95.31 86 THR A N 1
ATOM 681 C CA . THR A 1 86 ? -20.899 1.456 28.696 1.00 95.31 86 THR A CA 1
ATOM 682 C C . THR A 1 86 ? -22.363 1.094 28.926 1.00 95.31 86 THR A C 1
ATOM 684 O O . THR A 1 86 ? -22.940 1.488 29.942 1.00 95.31 86 THR A O 1
ATOM 687 N N . GLU A 1 87 ? -22.954 0.281 28.051 1.00 94.88 87 GLU A N 1
ATOM 688 C CA . GLU A 1 87 ? -24.334 -0.179 28.180 1.00 94.88 87 GLU A CA 1
ATOM 689 C C . GLU A 1 87 ? -24.519 -1.081 2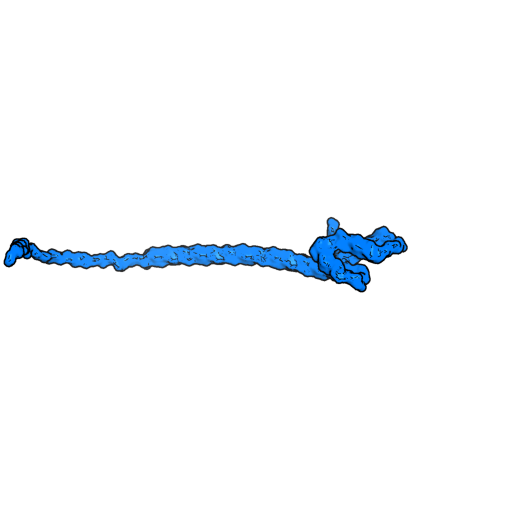9.410 1.00 94.88 87 GLU A C 1
ATOM 691 O O . GLU A 1 87 ? -25.474 -0.920 30.183 1.00 94.88 87 GLU A O 1
ATOM 696 N N . LEU A 1 88 ? -23.561 -1.976 29.660 1.00 96.12 88 LEU A N 1
ATOM 697 C CA . LEU A 1 88 ? -23.553 -2.839 30.838 1.00 96.12 88 LEU A CA 1
ATOM 698 C C . LEU A 1 88 ? -23.432 -2.012 32.125 1.00 96.12 88 LEU A C 1
ATOM 700 O O . LEU A 1 88 ? -24.202 -2.223 33.067 1.00 96.12 88 LEU A O 1
ATOM 704 N N . CYS A 1 89 ? -22.544 -1.015 32.151 1.00 96.00 89 CYS A N 1
ATOM 705 C CA . CYS A 1 89 ? -22.423 -0.069 33.262 1.00 96.00 89 CYS A CA 1
ATOM 706 C C . CYS A 1 89 ? -23.742 0.673 33.523 1.00 96.00 89 CYS A C 1
ATOM 708 O O . CYS A 1 89 ? -24.222 0.685 34.658 1.00 96.00 89 CYS A O 1
ATOM 710 N N . HIS A 1 90 ? -24.385 1.223 32.488 1.00 96.75 90 HIS A N 1
ATOM 711 C CA . HIS A 1 90 ? -25.683 1.891 32.626 1.00 96.75 90 HIS A CA 1
ATOM 712 C C . HIS A 1 90 ? -26.775 0.955 33.155 1.00 96.75 90 HIS A C 1
ATOM 714 O O . HIS A 1 90 ? -27.587 1.352 34.002 1.00 96.75 90 HIS A O 1
ATOM 720 N N . THR A 1 91 ? -26.789 -0.292 32.691 1.00 95.94 91 THR A N 1
ATOM 721 C CA . THR A 1 91 ? -27.743 -1.315 33.131 1.00 95.94 91 THR A CA 1
ATOM 722 C C . THR A 1 91 ? -27.537 -1.671 34.601 1.00 95.94 91 THR A C 1
ATOM 724 O O . THR A 1 91 ? -28.502 -1.689 35.372 1.00 95.94 91 THR A O 1
ATOM 727 N N . LEU A 1 92 ? -26.287 -1.868 35.027 1.00 95.38 92 LEU A N 1
ATOM 728 C CA . LEU A 1 92 ? -25.944 -2.122 36.426 1.00 95.38 92 LEU A CA 1
ATOM 729 C C . LEU A 1 92 ? -26.326 -0.945 37.325 1.00 95.38 92 LEU A C 1
ATOM 731 O O . LEU A 1 92 ? -26.974 -1.154 38.351 1.00 95.38 92 LEU A O 1
ATOM 735 N N . THR A 1 93 ? -26.006 0.292 36.937 1.00 95.50 93 THR A N 1
ATOM 736 C CA . THR A 1 93 ? -26.399 1.490 37.693 1.00 95.50 93 THR A CA 1
ATOM 737 C C . THR A 1 93 ? -27.918 1.568 37.857 1.00 95.50 93 THR A C 1
ATOM 739 O O . THR A 1 93 ? -28.411 1.816 38.960 1.00 95.50 93 THR A O 1
ATOM 742 N N . ARG A 1 94 ? -28.684 1.291 36.794 1.00 93.12 94 ARG A N 1
ATOM 743 C CA . ARG A 1 94 ? -30.154 1.273 36.841 1.00 93.12 94 ARG A CA 1
ATOM 744 C C . ARG A 1 94 ? -30.677 0.195 37.788 1.00 93.12 94 ARG A C 1
ATOM 746 O O . ARG A 1 94 ? -31.527 0.484 38.631 1.00 93.12 94 ARG A O 1
ATOM 753 N N . TYR A 1 95 ? -30.156 -1.025 37.679 1.00 92.94 95 TYR A N 1
ATOM 754 C CA . TYR A 1 95 ? -30.545 -2.144 38.535 1.00 92.94 95 TYR A CA 1
ATOM 755 C C . TYR A 1 95 ? -30.270 -1.852 40.016 1.00 92.94 95 TYR A C 1
ATOM 757 O O . TYR A 1 95 ? -31.143 -2.043 40.869 1.00 92.94 95 TYR A O 1
ATOM 765 N N . LEU A 1 96 ? -29.082 -1.326 40.322 1.00 91.44 96 LEU A N 1
ATOM 766 C CA . LEU A 1 96 ? -28.693 -0.958 41.680 1.00 91.44 96 LEU A CA 1
ATOM 767 C C . LEU A 1 96 ? -29.560 0.178 42.237 1.00 91.44 96 LEU A C 1
ATOM 769 O O . LEU A 1 96 ? -30.010 0.068 43.376 1.00 91.44 96 LEU A O 1
ATOM 773 N N . ASN A 1 97 ? -29.879 1.209 41.446 1.00 88.38 97 ASN A N 1
ATOM 774 C CA . ASN A 1 97 ? -30.775 2.298 41.860 1.00 88.38 97 ASN A CA 1
ATOM 775 C C . ASN A 1 97 ? -32.184 1.797 42.203 1.00 88.38 97 ASN A C 1
ATOM 777 O O . ASN A 1 97 ? -32.734 2.148 43.248 1.00 88.38 97 ASN A O 1
ATOM 781 N N . VAL A 1 98 ? -32.759 0.924 41.368 1.00 87.31 98 VAL A N 1
ATOM 782 C CA . VAL A 1 98 ? -34.070 0.309 41.641 1.00 87.31 98 VAL A CA 1
ATOM 783 C C . VAL A 1 98 ? -34.018 -0.537 42.916 1.00 87.31 98 VAL A C 1
ATOM 785 O O . VAL A 1 98 ? -34.927 -0.466 43.746 1.00 87.31 98 VAL A O 1
ATOM 788 N N . ARG A 1 99 ? -32.944 -1.311 43.118 1.00 81.56 99 ARG A N 1
ATOM 789 C CA . ARG A 1 99 ? -32.753 -2.120 44.330 1.00 81.56 99 ARG A CA 1
ATOM 790 C C . ARG A 1 99 ? -32.583 -1.255 45.584 1.00 81.56 99 ARG A C 1
ATOM 792 O O . ARG A 1 99 ? -33.150 -1.601 46.618 1.00 81.56 99 ARG A O 1
ATOM 799 N N . ASN A 1 100 ? -31.864 -0.135 45.502 1.00 77.50 100 ASN A N 1
ATOM 800 C CA . ASN A 1 100 ? -31.687 0.796 46.620 1.00 77.50 100 ASN A CA 1
ATOM 801 C C . ASN A 1 100 ? -32.989 1.517 46.988 1.00 77.50 100 ASN A C 1
ATOM 803 O O . ASN A 1 100 ? -33.317 1.605 48.169 1.00 77.50 100 ASN A O 1
ATOM 807 N N . ASN A 1 101 ? -33.778 1.949 46.001 1.00 66.50 101 ASN A N 1
ATOM 808 C CA . ASN A 1 101 ? -35.080 2.576 46.250 1.00 66.50 101 ASN A CA 1
ATOM 809 C C . ASN A 1 101 ? -36.073 1.603 46.898 1.00 66.50 101 ASN A C 1
ATOM 811 O O . ASN A 1 101 ? -36.829 1.992 47.782 1.00 66.50 101 ASN A O 1
ATOM 815 N N . ARG A 1 102 ? -36.025 0.314 46.535 1.00 63.56 102 ARG A N 1
ATOM 816 C CA . ARG A 1 102 ? -36.828 -0.738 47.185 1.00 63.56 102 ARG A CA 1
ATOM 817 C C . ARG A 1 102 ? -36.384 -1.035 48.619 1.00 63.56 102 ARG A C 1
ATOM 819 O O . ARG A 1 102 ? -37.217 -1.376 49.450 1.00 63.56 102 ARG A O 1
ATOM 826 N N . LYS A 1 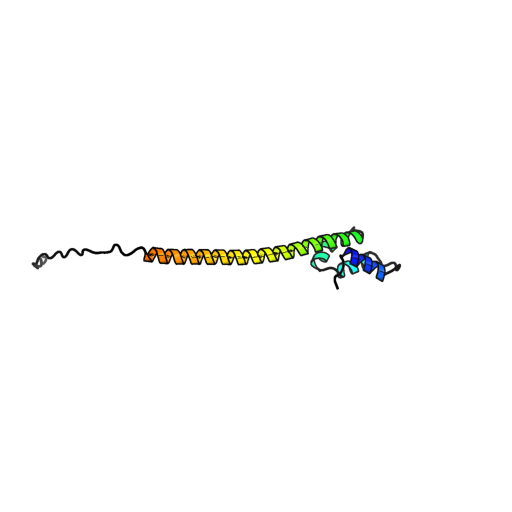103 ? -35.089 -0.895 48.925 1.00 60.06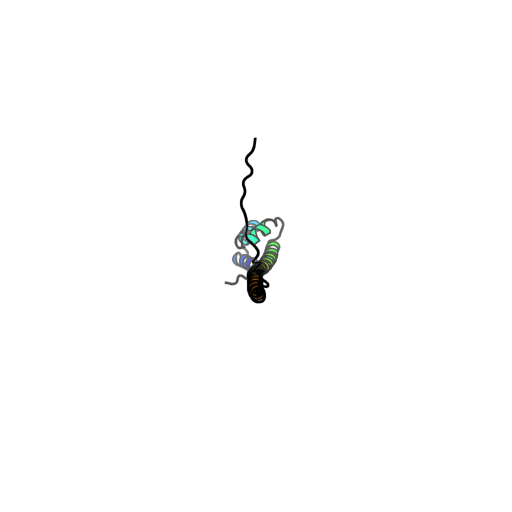 103 LYS A N 1
ATOM 827 C CA . LYS A 1 103 ? -34.548 -1.028 50.289 1.00 60.06 103 LYS A CA 1
ATOM 828 C C . LYS A 1 103 ? -34.746 0.215 51.160 1.00 60.06 103 LYS A C 1
ATOM 830 O O . LYS A 1 103 ? -34.386 0.171 52.333 1.00 60.06 103 LYS A O 1
ATOM 835 N N . ARG A 1 104 ? -35.345 1.288 50.635 1.00 56.12 104 ARG A N 1
ATOM 836 C CA . ARG A 1 104 ? -35.743 2.467 51.409 1.00 56.12 104 ARG A CA 1
ATOM 837 C C . ARG A 1 104 ? -37.265 2.470 51.627 1.00 56.12 104 ARG A C 1
ATOM 839 O O . ARG A 1 104 ? -37.971 3.214 50.952 1.00 56.12 104 ARG A O 1
ATOM 846 N N . PRO A 1 105 ? -37.815 1.651 52.543 1.00 54.34 105 PRO A N 1
ATOM 847 C CA . PRO A 1 105 ? -39.211 1.786 52.917 1.00 54.34 105 PRO A CA 1
ATOM 848 C C . PRO A 1 105 ? -39.404 3.054 53.760 1.00 54.34 105 PRO A C 1
ATOM 850 O O . PRO A 1 105 ? -38.826 3.206 54.833 1.00 54.34 105 PRO A O 1
ATOM 853 N N . HIS A 1 106 ? -40.220 3.960 53.219 1.00 59.06 106 HIS A N 1
ATOM 854 C CA . HIS A 1 106 ? -41.108 4.897 53.912 1.00 59.06 106 HIS A CA 1
ATOM 855 C C . HIS A 1 106 ? -40.863 5.102 55.420 1.00 59.06 106 HIS A C 1
ATOM 857 O O . HIS A 1 106 ? -41.510 4.482 56.264 1.00 59.06 106 HIS A O 1
ATOM 863 N N . THR A 1 107 ? -40.083 6.122 55.779 1.00 53.78 107 THR A N 1
ATOM 864 C CA . THR A 1 107 ? -40.344 6.867 57.019 1.00 53.78 107 THR A CA 1
ATOM 865 C C . THR A 1 107 ? -41.448 7.892 56.750 1.00 53.78 107 THR A C 1
ATOM 867 O O . THR A 1 107 ? -41.223 9.096 56.751 1.00 53.78 107 THR A O 1
ATOM 870 N N . SER A 1 108 ? -42.660 7.411 56.480 1.00 55.59 108 SER A N 1
ATOM 871 C CA . SER A 1 108 ? -43.883 8.203 56.654 1.00 55.59 108 SER A CA 1
ATOM 872 C C . SER A 1 108 ? -44.894 7.365 57.428 1.00 55.59 108 SER A C 1
ATOM 874 O O . SER A 1 108 ? -45.995 7.071 56.967 1.00 55.59 108 SER A O 1
ATOM 876 N N . ARG A 1 109 ? -44.496 6.916 58.619 1.00 50.78 109 ARG A N 1
ATOM 877 C CA . ARG A 1 109 ? -45.441 6.356 59.579 1.00 50.78 109 ARG A CA 1
ATOM 878 C C . ARG A 1 109 ? -45.951 7.519 60.417 1.00 50.78 109 ARG A C 1
ATOM 880 O O . ARG A 1 109 ? -45.287 7.971 61.342 1.00 50.78 109 ARG A O 1
ATOM 887 N N . GLY A 1 110 ? -47.071 8.074 59.966 1.00 53.53 110 GLY A N 1
ATOM 888 C CA . GLY A 1 110 ? -47.690 9.246 60.554 1.00 53.53 110 GLY A CA 1
ATOM 889 C C . GLY A 1 110 ? -48.162 9.031 61.987 1.00 53.53 110 GLY A C 1
ATOM 890 O O . GLY A 1 110 ? -48.542 7.933 62.384 1.00 53.53 110 GLY A O 1
ATOM 891 N N . SER A 1 111 ? -48.222 10.148 62.702 1.00 51.38 111 SER A N 1
ATOM 892 C CA . SER A 1 111 ? -49.145 10.354 63.807 1.00 51.38 111 SER A CA 1
ATOM 893 C C . SER A 1 111 ? -49.848 11.675 63.533 1.00 51.38 111 SER A C 1
ATOM 895 O O . SER A 1 111 ? -49.431 12.733 63.998 1.00 51.38 111 SER A O 1
ATOM 897 N N . THR A 1 112 ? -50.907 11.621 62.726 1.00 58.56 112 THR A N 1
ATOM 898 C CA . THR A 1 112 ? -51.965 12.630 62.733 1.00 58.56 112 THR A CA 1
ATOM 899 C C . THR A 1 112 ? -52.514 12.678 64.155 1.00 58.56 112 THR A C 1
ATOM 901 O O . THR A 1 112 ? -53.346 11.866 64.560 1.00 58.56 112 THR A O 1
ATOM 904 N N . SER A 1 113 ? -51.967 13.597 64.952 1.00 57.78 113 SER A N 1
ATOM 905 C CA . SER A 1 113 ? -52.460 13.904 66.285 1.00 57.78 113 SER A CA 1
ATOM 906 C C . SER A 1 113 ? -53.891 14.393 66.134 1.00 57.78 113 SER A C 1
ATOM 908 O O . SER A 1 113 ? -54.163 15.502 65.678 1.00 57.78 113 SER A O 1
ATOM 910 N N . ARG A 1 114 ? -54.809 13.489 66.461 1.00 60.78 114 ARG A N 1
ATOM 911 C CA . ARG A 1 114 ? -56.245 13.690 66.563 1.00 60.78 114 ARG A CA 1
ATOM 912 C C . ARG A 1 114 ? -56.506 14.705 67.682 1.00 60.78 114 ARG A C 1
ATOM 914 O O . ARG A 1 114 ? -56.944 14.331 68.765 1.00 60.78 114 ARG A O 1
ATOM 921 N N . ARG A 1 115 ? -56.228 15.992 67.448 1.00 54.62 115 ARG A N 1
ATOM 922 C CA . ARG A 1 115 ? -56.664 17.075 68.335 1.00 54.62 115 ARG A CA 1
ATOM 923 C C . ARG A 1 115 ? -58.152 17.315 68.105 1.00 54.62 115 ARG A C 1
ATOM 925 O O . ARG A 1 115 ? -58.564 18.169 67.334 1.00 54.62 115 ARG A O 1
ATOM 932 N N . ARG A 1 116 ? -58.962 16.518 68.807 1.00 56.88 116 ARG A N 1
ATOM 933 C CA . ARG A 1 116 ? -60.281 16.954 69.271 1.00 56.88 116 ARG A CA 1
ATOM 934 C C . ARG A 1 116 ? -60.067 18.141 70.198 1.00 56.88 116 ARG A C 1
ATOM 936 O O . ARG A 1 116 ? -59.404 17.965 71.214 1.00 56.88 116 ARG A O 1
ATOM 943 N N . SER A 1 117 ? -60.621 19.295 69.852 1.00 52.56 117 SER A N 1
ATOM 944 C CA . SER A 1 117 ? -61.086 20.378 70.737 1.00 52.56 117 SER A CA 1
ATOM 945 C C . SER A 1 117 ? -61.578 21.508 69.830 1.00 52.56 117 SER A C 1
ATOM 947 O O . SER A 1 117 ? -60.928 21.756 68.826 1.00 52.56 117 SER A O 1
ATOM 949 N N . VAL A 1 118 ? -62.628 22.285 70.048 1.00 57.97 118 VAL A N 1
ATOM 950 C CA . VAL A 1 118 ? -63.725 22.432 71.014 1.00 57.97 118 VAL A CA 1
ATOM 951 C C . VAL A 1 118 ? -64.641 23.459 70.300 1.00 57.97 118 VAL A C 1
ATOM 953 O O . VAL A 1 118 ? -64.172 24.282 69.517 1.00 57.97 118 VAL A O 1
ATOM 956 N N . SER A 1 119 ? -65.951 23.377 70.495 1.00 56.97 119 SER A N 1
ATOM 957 C CA . SER A 1 119 ? -66.975 24.212 69.845 1.00 56.97 119 SER A CA 1
ATOM 958 C C . SER A 1 119 ? -67.090 25.663 70.366 1.00 56.97 119 SER A C 1
ATOM 960 O O . SER A 1 119 ? -66.918 25.856 71.567 1.00 56.97 119 SER A O 1
ATOM 962 N N . ARG A 1 120 ? -67.628 26.555 69.494 1.00 57.06 120 ARG A N 1
ATOM 963 C CA . ARG A 1 120 ? -68.414 27.822 69.700 1.00 57.06 120 ARG A CA 1
ATOM 964 C C . ARG A 1 120 ? -67.679 29.180 69.578 1.00 57.06 120 ARG A C 1
ATOM 966 O O . ARG A 1 120 ? -66.506 29.233 69.920 1.00 57.06 120 ARG A O 1
ATOM 973 N N . PRO A 1 121 ? -68.395 30.300 69.297 1.00 54.38 121 PRO A N 1
ATOM 974 C CA . PRO A 1 121 ? -69.557 30.512 68.410 1.00 54.38 121 PRO A CA 1
ATOM 975 C C . PRO A 1 121 ? -69.342 31.682 67.407 1.00 54.38 121 PRO A C 1
ATOM 977 O O . PRO A 1 121 ? -68.325 32.365 67.435 1.00 54.38 121 PRO A O 1
ATOM 980 N N . ARG A 1 122 ? -70.314 31.899 66.506 1.00 59.19 122 ARG A N 1
ATOM 981 C CA . ARG A 1 122 ? -70.436 33.107 65.665 1.00 59.19 122 ARG A CA 1
ATOM 982 C C . ARG A 1 122 ? -70.922 34.284 66.510 1.00 59.19 122 ARG A C 1
ATOM 984 O O . ARG A 1 122 ? -71.921 34.106 67.197 1.00 59.19 122 ARG A O 1
ATOM 991 N N . GLU A 1 123 ? -70.354 35.466 66.299 1.00 57.47 123 GLU A N 1
ATOM 992 C CA . GLU A 1 123 ? -71.143 36.700 66.255 1.00 57.47 123 GLU A CA 1
ATOM 993 C C . GLU A 1 123 ? -70.438 37.738 65.377 1.00 57.47 123 GLU A C 1
ATOM 995 O O . GLU A 1 123 ? -69.226 37.927 65.441 1.00 57.47 123 GLU A O 1
ATOM 1000 N N . THR A 1 124 ? -71.213 38.273 64.444 1.00 63.16 124 THR A N 1
ATOM 1001 C CA . THR A 1 124 ? -70.851 39.232 63.402 1.00 63.16 124 THR A CA 1
ATOM 1002 C C . THR A 1 124 ? -70.824 40.634 63.985 1.00 63.16 124 THR A C 1
ATOM 1004 O O . THR A 1 124 ? -71.820 41.036 64.580 1.00 63.16 124 THR A O 1
ATOM 1007 N N . ASP A 1 125 ? -69.747 41.376 63.752 1.00 60.53 125 ASP A N 1
ATOM 1008 C CA . ASP A 1 125 ? -69.708 42.812 64.024 1.00 60.53 125 ASP A CA 1
ATOM 1009 C C . ASP A 1 125 ? -69.932 43.561 62.701 1.00 60.53 125 ASP A C 1
ATOM 1011 O O . ASP A 1 125 ? -69.188 43.368 61.734 1.00 60.53 125 ASP A O 1
ATOM 1015 N N . ASN A 1 126 ? -71.027 44.319 62.633 1.00 55.72 126 ASN A N 1
ATOM 1016 C CA . ASN A 1 126 ? -71.388 45.179 61.504 1.00 55.72 126 ASN A CA 1
ATOM 1017 C C . ASN A 1 126 ? -70.788 46.581 61.721 1.00 55.72 126 ASN A C 1
ATOM 1019 O O . ASN A 1 126 ? -70.733 47.026 62.864 1.00 55.72 126 ASN A O 1
ATOM 1023 N N . PRO A 1 127 ? -70.403 47.306 60.657 1.00 67.62 127 PRO A N 1
ATOM 1024 C CA . PRO A 1 127 ? -69.892 48.668 60.779 1.00 67.62 127 PRO A CA 1
ATOM 1025 C C . PRO A 1 127 ? -71.006 49.732 60.763 1.00 67.62 127 PRO A C 1
ATOM 1027 O O . PRO A 1 127 ? -71.945 49.610 59.976 1.00 67.62 127 PRO A O 1
ATOM 1030 N N . ASP A 1 128 ? -70.826 50.782 61.573 1.00 47.88 128 ASP A N 1
ATOM 1031 C CA . ASP A 1 128 ? -71.143 52.198 61.291 1.00 47.88 128 ASP A CA 1
ATOM 1032 C C . ASP A 1 128 ? -70.151 53.097 62.057 1.00 47.88 128 ASP A C 1
ATOM 1034 O O . ASP A 1 128 ? -69.922 52.833 63.263 1.00 47.88 128 ASP A O 1
#